Protein AF-A0A2U2SAC1-F1 (afdb_monomer)

Mean predicted aligned error: 12.82 Å

Secondary structure (DSSP, 8-state):
--HHHHHHHHHHHHHHHTT-------PPPPPPP-EEEEEE-TTS-EEEEEE-PPEEES-TT-TTS-EEE-

S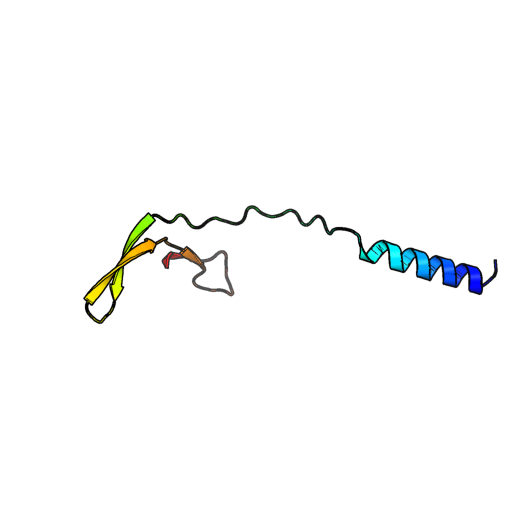equence (70 aa):
MNNKRLALLILFFLLLSACAPQSSPVAPRPSLALEKCALVSPRGTQTDARCGVLTVPEDRANPGGRQIAL

Solvent-accessible surface area (backbone atoms only — not comparable to full-atom values): 4627 Å² total; per-residue (Å²): 130,60,67,69,60,53,52,52,51,53,54,52,57,58,62,61,62,76,72,62,80,81,82,66,82,77,69,82,74,85,76,79,68,66,43,85,43,72,47,68,45,100,87,69,54,72,42,87,42,72,44,60,72,46,78,42,48,72,43,81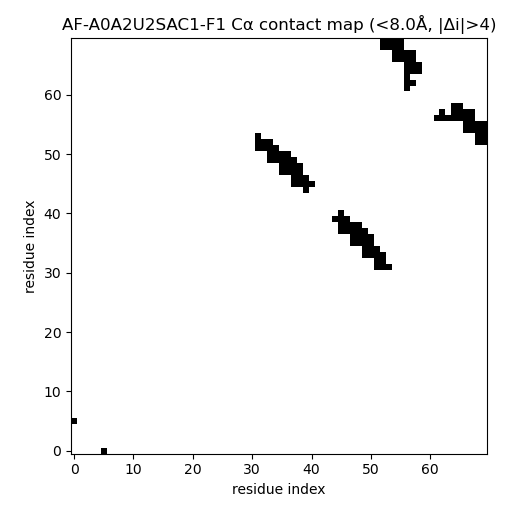,93,42,68,87,55,62,70,42,81,84

Foldseek 3Di:
DDPVVVVVVVVVVVVVVVPDPPPDPPDPDDDFDWDWDWDADPVGDIDIDTDGWDWFDPDPVCRVDDIDID

Structure (mmCIF, N/CA/C/O backbone):
data_AF-A0A2U2SAC1-F1
#
_entry.id   AF-A0A2U2SAC1-F1
#
loop_
_atom_site.group_PDB
_atom_site.id
_atom_site.type_symbol
_atom_site.label_atom_id
_atom_site.label_alt_id
_atom_site.label_comp_id
_atom_site.label_asym_id
_atom_site.label_entity_id
_atom_site.label_seq_id
_atom_site.pdbx_PDB_ins_code
_atom_site.Cartn_x
_atom_site.Cartn_y
_atom_site.Cartn_z
_atom_site.occupancy
_atom_site.B_iso_or_equiv
_atom_site.auth_seq_id
_atom_site.auth_comp_id
_atom_site.auth_asym_id
_atom_site.auth_atom_id
_atom_site.pdbx_PDB_model_num
ATOM 1 N N . MET A 1 1 ? 58.335 22.914 -1.519 1.00 58.00 1 MET A N 1
ATOM 2 C CA . MET A 1 1 ? 57.039 22.836 -0.808 1.00 58.00 1 MET A CA 1
ATOM 3 C C . MET A 1 1 ? 57.118 21.670 0.169 1.00 58.00 1 MET A C 1
ATOM 5 O O . MET A 1 1 ? 57.292 20.546 -0.277 1.00 58.00 1 MET A O 1
ATOM 9 N N . ASN A 1 2 ? 57.138 21.923 1.481 1.00 72.88 2 ASN A N 1
ATOM 10 C CA . ASN A 1 2 ? 57.422 20.873 2.470 1.00 72.88 2 ASN A CA 1
ATOM 11 C C . ASN A 1 2 ? 56.322 19.803 2.447 1.00 72.88 2 ASN A C 1
ATOM 13 O O . ASN A 1 2 ? 55.148 20.128 2.610 1.00 72.88 2 ASN A O 1
ATOM 17 N N . ASN A 1 3 ? 56.715 18.539 2.305 1.00 81.69 3 ASN A N 1
ATOM 18 C CA . ASN A 1 3 ? 55.847 17.357 2.363 1.00 81.69 3 ASN A CA 1
ATOM 19 C C . ASN A 1 3 ? 54.853 17.377 3.546 1.00 81.69 3 ASN A C 1
ATOM 21 O O . ASN A 1 3 ? 53.690 17.026 3.375 1.00 81.69 3 ASN A O 1
ATOM 25 N N . LYS A 1 4 ? 55.265 17.889 4.713 1.00 81.81 4 LYS A N 1
ATOM 26 C CA . LYS A 1 4 ? 54.391 18.087 5.882 1.00 81.81 4 LYS A CA 1
ATOM 27 C C . LYS A 1 4 ? 53.262 19.096 5.639 1.00 81.81 4 LYS A C 1
ATOM 29 O O . LYS A 1 4 ? 52.145 18.866 6.087 1.00 81.81 4 LYS A O 1
ATOM 34 N N . ARG A 1 5 ? 53.523 20.196 4.919 1.00 87.19 5 ARG A N 1
ATOM 35 C CA . ARG A 1 5 ? 52.490 21.191 4.567 1.00 87.19 5 ARG A CA 1
ATOM 36 C C . ARG A 1 5 ? 51.509 20.629 3.540 1.00 87.19 5 ARG A C 1
ATOM 38 O O . ARG A 1 5 ? 50.319 20.896 3.642 1.00 87.19 5 ARG A O 1
ATOM 45 N N . LEU A 1 6 ? 52.001 19.822 2.598 1.00 88.81 6 LEU A N 1
ATOM 46 C CA . LEU A 1 6 ? 51.158 19.132 1.620 1.00 88.81 6 LEU A CA 1
ATOM 47 C C . LEU A 1 6 ? 50.216 18.130 2.307 1.00 88.81 6 LEU A C 1
ATOM 49 O O . LEU A 1 6 ? 49.018 18.148 2.051 1.00 88.81 6 LEU A O 1
ATOM 53 N N . ALA A 1 7 ? 50.738 17.314 3.228 1.00 89.31 7 ALA A N 1
ATOM 54 C CA . ALA A 1 7 ? 49.932 16.358 3.988 1.00 89.31 7 ALA A CA 1
ATOM 55 C C . ALA A 1 7 ? 48.852 17.049 4.841 1.00 89.31 7 ALA A C 1
ATOM 57 O O . ALA A 1 7 ? 47.714 16.589 4.880 1.00 89.31 7 ALA A O 1
ATOM 58 N N . LEU A 1 8 ? 49.187 18.181 5.473 1.00 91.44 8 LEU A N 1
ATOM 59 C CA . LEU A 1 8 ? 48.235 18.965 6.264 1.00 91.44 8 LEU A CA 1
ATOM 60 C C . LEU A 1 8 ? 47.084 19.515 5.403 1.00 91.44 8 LEU A C 1
ATOM 62 O O . LEU A 1 8 ? 45.930 19.467 5.817 1.00 91.44 8 LEU A O 1
ATOM 66 N N . LEU A 1 9 ? 47.389 20.005 4.197 1.00 92.75 9 LEU A N 1
ATOM 67 C CA . LEU A 1 9 ? 46.379 20.509 3.263 1.00 92.75 9 LEU A CA 1
ATOM 68 C C . LEU A 1 9 ? 45.449 19.396 2.771 1.00 92.75 9 LEU A C 1
ATOM 70 O O . LEU A 1 9 ? 44.239 19.596 2.724 1.00 92.75 9 LEU A O 1
ATOM 74 N N . ILE A 1 10 ? 45.993 18.217 2.456 1.00 89.38 10 ILE A N 1
ATOM 75 C CA . ILE A 1 10 ? 45.193 17.058 2.036 1.00 89.38 10 ILE A CA 1
ATOM 76 C C . ILE A 1 10 ? 44.255 16.615 3.166 1.00 89.38 10 ILE A C 1
ATOM 78 O O . ILE A 1 10 ? 43.069 16.402 2.926 1.00 89.38 10 ILE A O 1
ATOM 82 N N . LEU A 1 11 ? 44.760 16.535 4.403 1.00 89.69 11 LEU A N 1
ATOM 83 C CA . LEU A 1 11 ? 43.946 16.188 5.569 1.00 89.69 11 LEU A CA 1
ATOM 84 C C . LEU A 1 11 ? 42.821 17.207 5.799 1.00 89.69 11 LEU A C 1
ATOM 86 O O . LEU A 1 11 ? 41.687 16.818 6.066 1.00 89.69 11 LEU A O 1
ATOM 90 N N . PHE A 1 12 ? 43.119 18.500 5.654 1.00 87.06 12 PHE A N 1
ATOM 91 C CA . PHE A 1 12 ? 42.121 19.558 5.780 1.00 87.06 12 PHE A CA 1
ATOM 92 C C . PHE A 1 12 ? 41.017 19.418 4.723 1.00 87.06 12 PHE A C 1
ATOM 94 O O . PHE A 1 12 ? 39.843 19.382 5.072 1.00 87.06 12 PHE A O 1
ATOM 101 N N . PHE A 1 13 ? 41.369 19.240 3.446 1.00 84.25 13 PHE A N 1
ATOM 102 C CA . PHE A 1 13 ? 40.378 19.067 2.377 1.00 84.25 13 PHE A CA 1
ATOM 103 C C . PHE A 1 13 ? 39.508 17.809 2.542 1.00 84.25 13 PHE A C 1
ATOM 105 O O . PHE A 1 13 ? 38.318 17.859 2.236 1.00 84.25 13 PHE A O 1
ATOM 112 N N . LEU A 1 14 ? 40.062 16.708 3.064 1.00 84.69 14 LEU A N 1
ATOM 113 C CA . LEU A 1 14 ? 39.300 15.487 3.361 1.00 84.69 14 LEU A CA 1
ATOM 114 C C . LEU A 1 14 ? 38.272 15.686 4.483 1.00 84.69 14 LEU A C 1
ATOM 116 O O . LEU A 1 14 ? 37.191 15.107 4.433 1.00 84.69 14 LEU A O 1
ATOM 120 N N . LEU A 1 15 ? 38.579 16.518 5.481 1.00 81.81 15 LEU A N 1
ATOM 121 C CA . LEU A 1 15 ? 37.643 16.827 6.565 1.00 81.81 15 LEU A CA 1
ATOM 122 C C . LEU A 1 15 ? 36.473 17.705 6.088 1.00 81.81 15 LEU A C 1
ATOM 124 O O . LEU A 1 15 ? 35.372 17.588 6.620 1.00 81.81 15 LEU A O 1
ATOM 128 N N . LEU A 1 16 ? 36.678 18.552 5.072 1.00 77.06 16 LEU A N 1
ATOM 129 C CA . LEU A 1 16 ? 35.629 19.437 4.551 1.00 77.06 16 LEU A CA 1
ATOM 130 C C . LEU A 1 16 ? 34.585 18.712 3.682 1.00 77.06 16 LEU A C 1
ATOM 132 O O . LEU A 1 16 ? 33.447 19.171 3.609 1.00 77.06 16 LEU A O 1
ATOM 136 N N . SER A 1 17 ? 34.923 17.588 3.041 1.00 71.31 17 SER A N 1
ATOM 137 C CA . SER A 1 17 ? 33.978 16.858 2.178 1.00 71.31 17 SER A CA 1
ATOM 138 C C . SER A 1 17 ? 32.989 15.967 2.943 1.00 71.31 17 SER A C 1
ATOM 140 O O . SER A 1 17 ? 31.970 15.574 2.378 1.00 71.31 17 SER A O 1
ATOM 142 N N . ALA A 1 18 ? 33.237 15.685 4.227 1.00 70.44 18 ALA A N 1
ATOM 143 C CA . ALA A 1 18 ? 32.387 14.810 5.043 1.00 70.44 18 ALA A CA 1
ATOM 144 C C . ALA A 1 18 ? 31.029 15.431 5.427 1.00 70.44 18 ALA A C 1
ATOM 146 O O . ALA A 1 18 ? 30.095 14.702 5.750 1.00 70.44 18 ALA A O 1
ATOM 147 N N . CYS A 1 19 ? 30.903 16.761 5.377 1.00 65.12 19 CYS A N 1
ATOM 148 C CA . CYS A 1 19 ? 29.686 17.482 5.770 1.00 65.12 19 CYS A CA 1
ATOM 149 C C . CYS A 1 19 ? 28.884 18.035 4.587 1.00 65.12 19 CYS A C 1
ATOM 151 O O . CYS A 1 19 ? 27.997 18.861 4.795 1.00 65.12 19 CYS A O 1
ATOM 153 N N . ALA A 1 20 ? 29.164 17.612 3.352 1.00 72.81 20 ALA A N 1
ATOM 154 C CA . ALA A 1 20 ? 28.340 18.025 2.225 1.00 72.81 20 ALA A CA 1
ATOM 155 C C . ALA A 1 20 ? 26.955 17.353 2.340 1.00 72.81 20 ALA A C 1
ATOM 157 O O . ALA A 1 20 ? 26.880 16.122 2.265 1.00 72.81 20 ALA A O 1
ATOM 158 N N . PRO A 1 21 ? 25.853 18.111 2.525 1.00 67.88 21 PRO A N 1
ATOM 159 C CA . PRO A 1 21 ? 24.521 17.533 2.479 1.00 67.88 21 PRO A CA 1
ATOM 160 C C . PRO A 1 21 ? 24.327 16.944 1.085 1.00 67.88 21 PRO A C 1
ATOM 162 O O . PRO A 1 21 ? 24.319 17.664 0.088 1.00 67.88 21 PRO A O 1
ATOM 165 N N . GLN A 1 22 ? 24.211 15.621 1.009 1.00 70.19 22 GLN A N 1
ATOM 166 C CA . GLN A 1 22 ? 23.823 14.954 -0.222 1.00 70.19 22 GLN A CA 1
ATOM 167 C C . GLN A 1 22 ? 22.393 15.394 -0.529 1.00 70.19 22 GLN A C 1
ATOM 169 O O . GLN A 1 22 ? 21.434 14.903 0.067 1.00 70.19 22 GLN A O 1
ATOM 174 N N . SER A 1 23 ? 22.254 16.353 -1.442 1.00 62.22 23 SER A N 1
ATOM 175 C CA . SER A 1 23 ? 20.991 16.755 -2.050 1.00 62.22 23 SER A CA 1
ATOM 176 C C . SER A 1 23 ? 20.496 15.623 -2.945 1.00 62.22 23 SER A C 1
ATOM 178 O O . SER A 1 23 ? 20.501 15.705 -4.169 1.00 62.22 23 SER A O 1
ATOM 180 N N . SER A 1 24 ? 20.091 14.519 -2.319 1.00 66.94 24 SER A N 1
ATOM 181 C CA . SER A 1 24 ? 19.331 13.495 -3.008 1.00 66.94 24 SER A CA 1
ATOM 182 C C . SER A 1 24 ? 17.954 14.091 -3.292 1.00 66.94 24 SER A C 1
ATOM 184 O O . SER A 1 24 ? 17.291 14.532 -2.344 1.00 66.94 24 SER A O 1
ATOM 186 N N . PRO A 1 25 ? 17.518 14.176 -4.561 1.00 65.81 25 PRO A N 1
ATOM 187 C CA . PRO A 1 25 ? 16.158 14.582 -4.860 1.00 65.81 25 PRO A CA 1
ATOM 188 C C . PRO A 1 25 ? 15.226 13.627 -4.115 1.00 65.81 25 PRO A C 1
ATOM 190 O O . PRO A 1 25 ? 15.211 12.422 -4.367 1.00 65.81 25 PRO A O 1
ATOM 193 N N . VAL A 1 26 ? 14.482 14.164 -3.148 1.00 66.31 26 VAL A N 1
ATOM 194 C CA . VAL A 1 26 ? 13.440 13.414 -2.455 1.00 66.31 26 VAL A CA 1
ATOM 195 C C . VAL A 1 26 ? 12.377 13.137 -3.505 1.00 66.31 26 VAL A C 1
ATOM 197 O O . VAL A 1 26 ? 11.551 13.997 -3.804 1.00 66.31 26 VAL A O 1
ATOM 200 N N . ALA A 1 27 ? 12.432 11.951 -4.113 1.00 68.81 27 ALA A N 1
ATOM 201 C CA . ALA A 1 27 ? 11.330 11.464 -4.919 1.00 68.81 27 ALA A CA 1
ATOM 202 C C . ALA A 1 27 ? 10.056 11.578 -4.061 1.00 68.81 27 ALA A C 1
ATOM 204 O O . ALA A 1 27 ? 10.103 11.200 -2.879 1.00 68.81 27 ALA A O 1
ATOM 205 N N . PRO A 1 28 ? 8.950 12.130 -4.597 1.00 65.62 28 PRO A N 1
ATOM 206 C CA . PRO A 1 28 ? 7.694 12.204 -3.871 1.00 65.62 28 PRO A CA 1
ATOM 207 C C . PRO A 1 28 ? 7.376 10.816 -3.333 1.00 65.62 28 PRO A C 1
ATOM 209 O O . PRO A 1 28 ? 7.246 9.862 -4.099 1.00 65.62 28 PRO A O 1
ATOM 212 N N . ARG A 1 29 ? 7.330 10.679 -2.006 1.00 67.94 29 ARG A N 1
ATOM 213 C CA . ARG A 1 29 ? 6.957 9.403 -1.405 1.00 67.94 29 ARG A CA 1
ATOM 214 C C . ARG A 1 29 ? 5.497 9.169 -1.779 1.00 67.94 29 ARG A C 1
ATOM 216 O O . ARG A 1 29 ? 4.680 10.028 -1.438 1.00 67.94 29 ARG A O 1
ATOM 223 N N 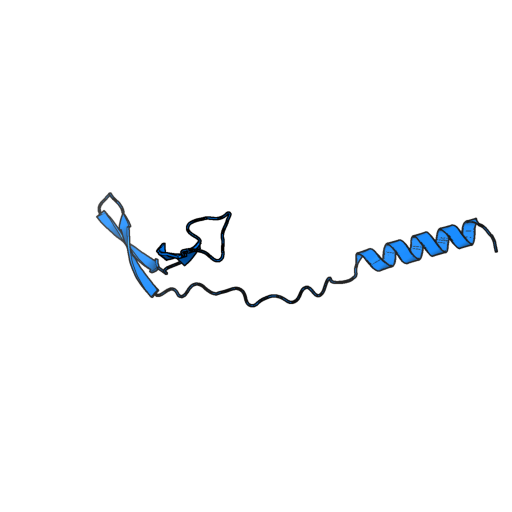. PRO A 1 30 ? 5.155 8.071 -2.469 1.00 67.19 30 PRO A N 1
ATOM 224 C CA . PRO A 1 30 ? 3.760 7.757 -2.715 1.00 67.19 30 PRO A CA 1
ATOM 225 C C . PRO A 1 30 ? 3.061 7.643 -1.358 1.00 67.19 30 PRO A C 1
ATOM 227 O O . PRO A 1 30 ? 3.471 6.858 -0.500 1.00 67.19 30 PRO A O 1
ATOM 230 N N . SER A 1 31 ? 2.065 8.493 -1.124 1.00 79.38 31 SER A N 1
ATOM 231 C CA . SER A 1 31 ? 1.239 8.431 0.075 1.00 79.38 31 SER A CA 1
ATOM 232 C C . SER A 1 31 ? 0.133 7.401 -0.140 1.00 79.38 31 SER A C 1
ATOM 234 O O . SER A 1 31 ? -0.538 7.394 -1.170 1.00 79.38 31 SER A O 1
ATOM 236 N N . LEU A 1 32 ? -0.053 6.506 0.832 1.00 88.06 32 LEU A N 1
ATOM 237 C CA . LEU A 1 32 ? -1.152 5.545 0.814 1.00 88.06 32 LEU A CA 1
ATOM 238 C C . LEU A 1 32 ? -2.453 6.282 1.147 1.00 88.06 32 LEU A C 1
ATOM 240 O O . LEU A 1 32 ? -2.573 6.876 2.222 1.00 88.06 32 LEU A O 1
ATOM 244 N N . ALA A 1 33 ? -3.420 6.261 0.231 1.00 92.44 33 ALA A N 1
ATOM 245 C CA . ALA A 1 33 ? -4.739 6.817 0.491 1.00 92.44 33 ALA A CA 1
ATOM 246 C C . ALA A 1 33 ? -5.444 5.956 1.546 1.00 92.44 33 ALA A C 1
ATOM 248 O O . ALA A 1 33 ? -5.661 4.764 1.337 1.00 92.44 33 ALA A O 1
ATOM 249 N N . LEU A 1 34 ? -5.773 6.568 2.685 1.00 94.75 34 LEU A N 1
ATOM 250 C CA . LEU A 1 34 ? -6.477 5.901 3.773 1.00 94.75 34 LEU A CA 1
ATOM 251 C C . LEU A 1 34 ? -7.928 6.381 3.861 1.00 94.75 34 LEU A C 1
ATOM 253 O O . LEU A 1 34 ? -8.200 7.587 3.849 1.00 94.75 34 LEU A O 1
ATOM 257 N N . GLU A 1 35 ? -8.849 5.449 4.054 1.00 96.38 35 GLU A N 1
ATOM 258 C CA . GLU A 1 35 ? -10.276 5.670 4.271 1.00 96.38 35 GLU A CA 1
ATOM 259 C C . GLU A 1 35 ? -10.725 5.142 5.636 1.00 96.38 35 GLU A C 1
ATOM 261 O O . GLU A 1 35 ? -10.025 4.362 6.279 1.00 96.38 35 GLU A O 1
ATOM 266 N N . LYS A 1 36 ? -11.860 5.639 6.142 1.00 96.88 36 LYS A N 1
ATOM 267 C CA . LYS A 1 36 ? -12.411 5.149 7.415 1.00 96.88 36 LYS A CA 1
ATOM 268 C C . LYS A 1 36 ? -12.918 3.722 7.213 1.00 96.88 36 LYS A C 1
ATOM 270 O O . LYS A 1 36 ? -13.656 3.470 6.269 1.00 96.88 36 LYS A O 1
ATOM 275 N N . CYS A 1 37 ? -12.563 2.829 8.122 1.00 95.12 37 CYS A N 1
ATOM 276 C CA . CYS A 1 37 ? -12.993 1.436 8.111 1.00 95.12 37 CYS A CA 1
ATOM 277 C C . CYS A 1 37 ? -13.174 0.939 9.548 1.00 95.12 37 CYS A C 1
ATOM 279 O O . CYS A 1 37 ? -12.747 1.596 10.499 1.00 95.12 37 CYS A O 1
ATOM 281 N N . ALA A 1 38 ? -13.773 -0.238 9.703 1.00 95.31 3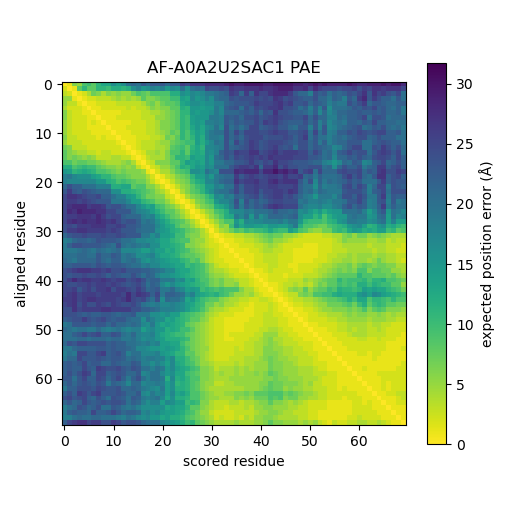8 ALA A N 1
ATOM 282 C CA . ALA A 1 38 ? -13.848 -0.921 10.981 1.00 95.31 38 ALA A CA 1
ATOM 283 C C . ALA A 1 38 ? -13.053 -2.226 10.929 1.00 95.31 38 ALA A C 1
ATOM 285 O O . ALA A 1 38 ? -13.281 -3.066 10.060 1.00 95.31 38 ALA A O 1
ATOM 286 N N . LEU A 1 39 ? -12.133 -2.395 11.875 1.00 94.00 39 LEU A N 1
ATOM 287 C CA . LEU A 1 39 ? -11.378 -3.627 12.049 1.00 94.00 39 LEU A CA 1
ATOM 288 C C . LEU A 1 39 ? -12.132 -4.532 13.024 1.00 94.00 39 LEU A C 1
ATOM 290 O O . LEU A 1 39 ? -12.433 -4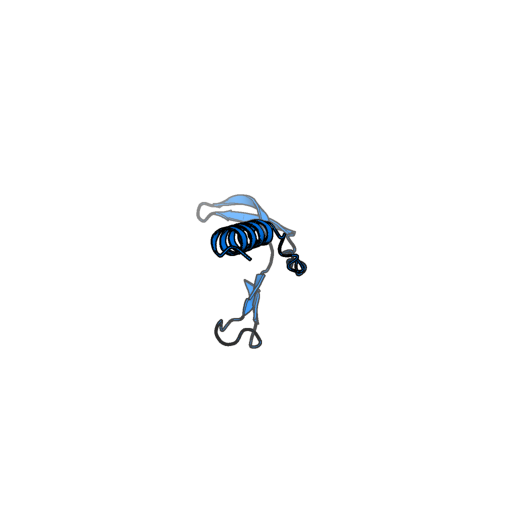.116 14.143 1.00 94.00 39 LEU A O 1
ATOM 294 N N . VAL A 1 40 ? -12.427 -5.763 12.613 1.00 94.25 40 VAL A N 1
ATOM 295 C CA . VAL A 1 40 ? -13.094 -6.759 13.460 1.00 94.25 40 VAL A CA 1
ATOM 296 C C . VAL A 1 40 ? -12.058 -7.781 13.907 1.00 94.25 40 VAL A C 1
ATOM 298 O O . VAL A 1 40 ? -11.418 -8.430 13.080 1.00 94.25 40 VAL A O 1
ATOM 301 N N . SER A 1 41 ? -11.865 -7.925 15.217 1.00 92.31 41 SER A N 1
ATOM 302 C CA . SER A 1 41 ? -10.991 -8.967 15.749 1.00 92.31 41 SER A CA 1
ATOM 303 C C . SER A 1 41 ? -11.653 -10.346 15.622 1.00 92.31 41 SER A C 1
ATOM 305 O O . SER A 1 41 ? -12.882 -10.442 15.633 1.00 92.31 41 SER A O 1
ATOM 307 N N . PRO A 1 42 ? -10.880 -11.447 15.618 1.00 92.69 42 PRO A N 1
ATOM 308 C CA . PRO A 1 42 ? -11.446 -12.798 15.642 1.00 92.69 42 PRO A CA 1
ATOM 309 C C . PRO A 1 42 ? -12.368 -13.074 16.841 1.00 92.69 42 PRO A C 1
ATOM 311 O O . PRO A 1 42 ? -13.165 -14.004 16.805 1.00 92.69 42 PRO A O 1
ATOM 314 N N . ARG A 1 43 ? -12.259 -12.278 17.915 1.00 92.75 43 ARG A N 1
ATOM 315 C CA . ARG A 1 43 ? -13.108 -12.376 19.113 1.00 92.75 43 ARG A CA 1
ATOM 316 C C . ARG A 1 43 ? -14.347 -11.472 19.044 1.00 92.75 43 ARG A C 1
ATOM 318 O O . ARG A 1 43 ? -15.069 -11.372 20.028 1.00 92.75 43 ARG A O 1
ATOM 325 N N . GLY A 1 44 ? -14.583 -10.810 17.909 1.00 90.69 44 GLY A N 1
ATOM 326 C CA . GLY A 1 44 ? -15.775 -10.002 17.642 1.00 90.69 44 GLY A CA 1
ATOM 327 C C . GLY A 1 44 ? -15.702 -8.551 18.119 1.00 90.69 44 GLY A C 1
ATOM 328 O O . GLY A 1 44 ? -16.679 -7.822 17.976 1.00 90.69 44 GLY A O 1
ATOM 329 N N . THR A 1 45 ? -14.572 -8.094 18.666 1.00 94.50 45 THR A N 1
ATOM 330 C CA . THR A 1 45 ? -14.412 -6.670 18.999 1.00 94.50 45 THR A CA 1
ATOM 331 C C . THR A 1 45 ? -14.171 -5.856 17.735 1.00 94.50 45 THR A C 1
ATOM 333 O O . THR A 1 45 ? -13.248 -6.145 16.973 1.00 94.50 45 THR A O 1
ATOM 336 N N . GLN A 1 46 ? -14.995 -4.832 17.530 1.00 94.06 46 GLN A N 1
ATOM 337 C CA . GLN A 1 46 ? -14.874 -3.895 16.420 1.00 94.06 46 GLN A CA 1
ATOM 338 C C . GLN A 1 46 ? -14.135 -2.631 16.872 1.00 94.06 46 GLN A C 1
ATOM 340 O O . GLN A 1 46 ? -14.337 -2.148 17.986 1.00 94.06 46 GLN A O 1
ATOM 345 N N . THR A 1 47 ? -13.249 -2.103 16.033 1.00 95.88 47 THR A N 1
ATOM 346 C CA . THR A 1 47 ? -12.474 -0.889 16.322 1.00 95.88 47 THR A CA 1
ATOM 347 C C . THR A 1 47 ? -12.406 0.001 15.090 1.00 95.88 47 THR A C 1
ATOM 349 O O . THR A 1 47 ? -12.137 -0.483 13.990 1.00 95.88 47 THR A O 1
ATOM 352 N N . ASP A 1 48 ? -12.637 1.299 15.280 1.00 96.81 48 ASP A N 1
ATOM 353 C CA . ASP A 1 48 ? -12.487 2.291 14.216 1.00 96.81 48 ASP A CA 1
ATOM 354 C C . ASP A 1 48 ? -11.027 2.371 13.761 1.00 96.81 48 ASP A C 1
ATOM 356 O O . ASP A 1 48 ? -10.102 2.480 14.568 1.00 96.81 48 ASP A O 1
ATOM 360 N N . ALA A 1 49 ? -10.821 2.323 12.449 1.00 95.75 49 ALA A N 1
ATOM 361 C CA . ALA A 1 49 ? -9.508 2.268 11.831 1.00 95.75 49 ALA A CA 1
ATOM 362 C C . ALA A 1 49 ? -9.445 3.107 10.545 1.00 95.75 49 ALA A C 1
ATOM 364 O O . ALA A 1 49 ? -10.421 3.710 10.081 1.00 95.75 49 ALA A O 1
ATOM 365 N N . ARG A 1 50 ? -8.240 3.168 9.977 1.00 95.94 50 ARG A N 1
ATOM 366 C CA . ARG A 1 50 ? -7.951 3.806 8.694 1.00 95.94 50 ARG A CA 1
ATOM 367 C C . ARG A 1 50 ? -7.278 2.773 7.795 1.00 95.94 50 ARG A C 1
ATOM 369 O O . ARG A 1 50 ? -6.153 2.375 8.076 1.00 95.94 50 ARG A O 1
ATOM 376 N N . CYS A 1 51 ? -7.979 2.332 6.759 1.00 93.62 51 CYS A N 1
ATOM 377 C CA . CYS A 1 51 ? -7.540 1.274 5.851 1.00 93.62 51 CYS A CA 1
ATOM 378 C C . CYS A 1 51 ? -7.167 1.874 4.499 1.00 93.62 51 CYS A C 1
ATOM 380 O O . CYS A 1 51 ? -7.686 2.922 4.130 1.00 93.62 51 CYS A O 1
ATOM 382 N N . GLY A 1 52 ? -6.285 1.223 3.755 1.00 93.56 52 GLY A N 1
ATOM 383 C CA . GLY A 1 52 ? -5.955 1.600 2.385 1.00 93.56 52 GLY A CA 1
ATOM 384 C C . GLY A 1 52 ? -5.452 0.387 1.623 1.00 93.56 52 GLY A C 1
ATOM 385 O O . GLY A 1 52 ? -5.094 -0.611 2.242 1.00 93.56 52 GLY A O 1
ATOM 386 N N . VAL A 1 53 ? -5.429 0.496 0.297 1.00 94.69 53 VAL A N 1
ATOM 387 C CA . VAL A 1 53 ? -4.995 -0.585 -0.593 1.00 94.69 53 VAL A CA 1
ATOM 388 C C . VAL A 1 53 ? -3.584 -0.310 -1.078 1.00 94.69 53 VAL A C 1
ATOM 390 O O . VAL A 1 53 ? -3.327 0.730 -1.692 1.00 94.69 53 VAL A O 1
ATOM 393 N N . LEU A 1 54 ? -2.672 -1.246 -0.830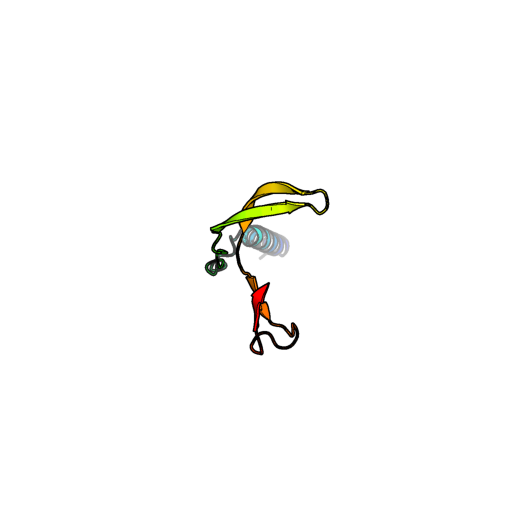 1.00 93.31 54 LEU A N 1
ATOM 394 C CA . LEU A 1 54 ? -1.299 -1.141 -1.306 1.00 93.31 54 LEU A CA 1
ATOM 395 C C . LEU A 1 54 ? -1.126 -1.984 -2.567 1.00 93.31 54 LEU A C 1
ATOM 397 O O . LEU A 1 54 ? -1.283 -3.200 -2.543 1.00 93.31 54 LEU A O 1
ATOM 401 N N . THR A 1 55 ? -0.766 -1.337 -3.674 1.00 93.19 55 THR A N 1
ATOM 402 C CA . THR A 1 55 ? -0.394 -2.047 -4.903 1.00 93.19 55 THR A CA 1
ATOM 403 C C . THR A 1 55 ? 1.090 -2.392 -4.868 1.00 93.19 55 THR A C 1
ATOM 405 O O . THR A 1 55 ? 1.927 -1.500 -4.717 1.00 93.19 55 THR A O 1
ATOM 408 N N . VAL A 1 56 ? 1.417 -3.676 -4.999 1.00 93.38 56 VAL A N 1
ATOM 409 C CA . VAL A 1 56 ? 2.796 -4.182 -4.995 1.00 93.38 56 VAL A CA 1
ATOM 410 C C . VAL A 1 56 ? 3.046 -5.0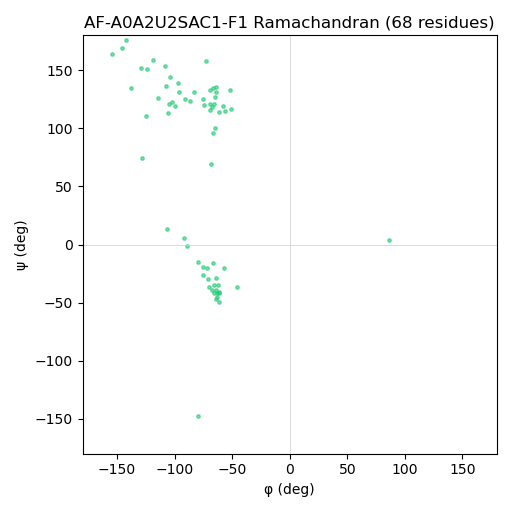93 -6.192 1.00 93.38 56 VAL A C 1
ATOM 412 O O . VAL A 1 56 ? 2.110 -5.746 -6.663 1.00 93.38 56 VAL A O 1
ATOM 415 N N . PRO A 1 57 ? 4.297 -5.188 -6.677 1.00 96.25 57 PRO A N 1
ATOM 416 C CA . PRO A 1 57 ? 4.621 -6.152 -7.710 1.00 96.25 57 PRO A CA 1
ATOM 417 C C . PRO A 1 57 ? 4.477 -7.552 -7.133 1.00 96.25 57 PRO A C 1
ATOM 419 O O . PRO A 1 57 ? 4.950 -7.836 -6.031 1.00 96.25 57 PRO A O 1
ATOM 422 N N . GLU A 1 58 ? 3.833 -8.430 -7.888 1.00 97.19 58 GLU A N 1
ATOM 423 C CA . GLU A 1 58 ? 3.690 -9.822 -7.477 1.00 97.19 58 GLU A CA 1
ATOM 424 C C . GLU A 1 58 ? 5.029 -10.555 -7.482 1.00 97.19 58 GLU A C 1
ATOM 426 O O . GLU A 1 58 ? 5.321 -11.337 -6.580 1.00 97.19 58 GLU A O 1
ATOM 431 N N . ASP A 1 59 ? 5.854 -10.267 -8.488 1.00 97.38 59 ASP A N 1
ATOM 432 C CA . ASP A 1 59 ? 7.214 -10.766 -8.578 1.00 97.38 59 ASP A CA 1
ATOM 433 C C . ASP A 1 59 ? 8.202 -9.643 -8.264 1.00 97.38 59 ASP A C 1
ATOM 435 O O . ASP A 1 59 ? 8.371 -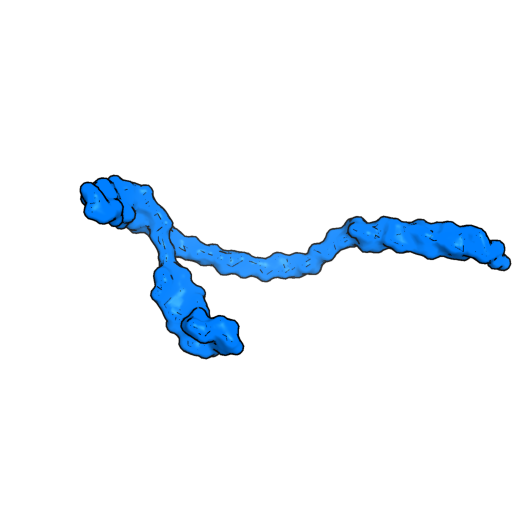8.682 -9.019 1.00 97.38 59 ASP A O 1
ATOM 439 N N . ARG A 1 60 ? 8.912 -9.793 -7.146 1.00 93.69 60 ARG A N 1
ATOM 440 C CA . ARG A 1 60 ? 9.939 -8.844 -6.715 1.00 93.69 60 ARG A CA 1
ATOM 441 C C . ARG A 1 60 ? 11.125 -8.772 -7.683 1.00 93.69 60 ARG A C 1
ATOM 443 O O . ARG A 1 60 ? 11.767 -7.725 -7.748 1.00 93.69 60 ARG A O 1
ATOM 450 N N . ALA A 1 61 ? 11.432 -9.851 -8.406 1.00 96.75 61 ALA A N 1
ATOM 451 C CA . ALA A 1 61 ? 12.494 -9.867 -9.411 1.00 96.75 61 ALA A CA 1
ATOM 452 C C . ALA A 1 61 ? 12.087 -9.135 -10.702 1.00 96.75 61 ALA A C 1
ATOM 454 O O . ALA A 1 61 ? 12.958 -8.704 -11.458 1.00 96.75 61 ALA A O 1
ATOM 455 N N . ASN A 1 62 ? 10.783 -8.935 -10.923 1.00 96.69 62 ASN A N 1
ATOM 456 C CA . ASN A 1 62 ? 10.231 -8.223 -12.069 1.00 96.69 62 ASN A CA 1
ATOM 457 C C . ASN A 1 62 ? 9.234 -7.123 -11.636 1.00 96.69 62 ASN A C 1
ATOM 459 O O . ASN A 1 62 ? 8.022 -7.257 -11.829 1.00 96.69 62 ASN A O 1
ATOM 463 N N . PRO A 1 63 ? 9.722 -5.992 -11.088 1.00 92.44 63 PRO A N 1
ATOM 464 C CA . PRO A 1 63 ? 8.868 -4.947 -10.515 1.00 92.44 63 PRO A CA 1
ATOM 465 C C . PRO A 1 63 ? 7.985 -4.205 -11.535 1.00 92.44 63 PRO A C 1
ATOM 467 O O . PRO A 1 63 ? 7.041 -3.524 -11.138 1.00 92.44 63 PRO A O 1
ATOM 470 N N . GLY A 1 64 ? 8.280 -4.317 -12.835 1.00 95.25 64 GLY A N 1
ATOM 471 C CA . GLY A 1 64 ? 7.447 -3.779 -13.919 1.00 95.25 64 GLY A CA 1
ATOM 472 C C . GLY A 1 64 ? 6.372 -4.748 -14.426 1.00 95.25 64 GLY A C 1
ATOM 473 O O . GLY A 1 64 ? 5.640 -4.400 -15.348 1.00 95.25 64 GLY A O 1
ATOM 474 N N . GLY A 1 65 ? 6.308 -5.962 -13.870 1.00 95.19 65 GLY A N 1
ATOM 475 C CA . GLY A 1 65 ? 5.355 -7.002 -14.245 1.00 95.19 65 GLY A CA 1
ATOM 476 C C . GLY A 1 65 ? 3.964 -6.814 -13.631 1.00 95.19 65 GLY A C 1
ATOM 477 O O . GLY A 1 65 ? 3.486 -5.697 -13.429 1.00 95.19 65 GLY A O 1
ATOM 478 N N . ARG A 1 66 ? 3.284 -7.933 -13.345 1.00 97.12 66 ARG A N 1
ATOM 479 C CA . ARG A 1 66 ? 1.938 -7.914 -12.758 1.00 97.12 66 ARG A CA 1
ATOM 480 C C . ARG A 1 66 ? 1.967 -7.295 -11.358 1.00 97.12 66 ARG A C 1
ATOM 482 O O . ARG A 1 66 ? 2.819 -7.623 -10.535 1.00 97.12 66 ARG A O 1
ATOM 489 N N . GLN A 1 67 ? 1.001 -6.421 -11.107 1.00 97.06 67 GLN A N 1
ATOM 490 C CA . GLN A 1 67 ? 0.780 -5.771 -9.822 1.00 97.06 67 GLN A CA 1
ATOM 491 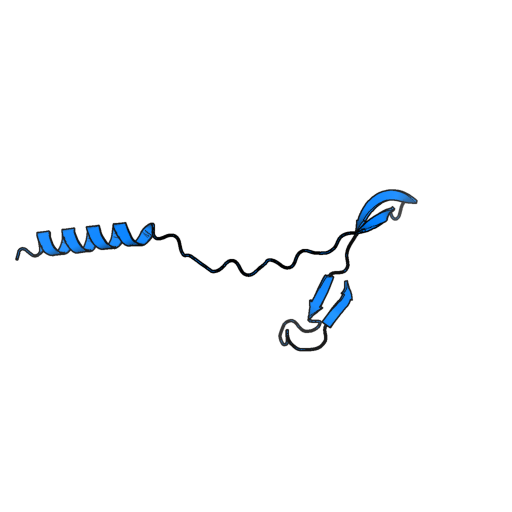C C . GLN A 1 67 ? -0.418 -6.422 -9.118 1.00 97.06 67 GLN A C 1
ATOM 493 O O . GLN A 1 67 ? -1.393 -6.787 -9.780 1.00 97.06 67 GLN A O 1
ATOM 498 N N . ILE A 1 68 ? -0.359 -6.540 -7.793 1.00 96.19 68 ILE A N 1
ATOM 499 C CA . ILE A 1 68 ? -1.440 -7.060 -6.944 1.00 96.19 68 ILE A CA 1
ATOM 500 C C . ILE A 1 68 ? -1.814 -6.049 -5.862 1.00 96.19 68 ILE A C 1
ATOM 502 O O . ILE A 1 68 ? -0.980 -5.259 -5.423 1.00 96.19 68 ILE A O 1
ATOM 506 N N . ALA A 1 69 ? -3.075 -6.085 -5.441 1.00 95.12 69 ALA A N 1
ATOM 507 C CA . ALA A 1 69 ? -3.610 -5.260 -4.365 1.00 95.12 69 ALA A CA 1
ATOM 508 C C . ALA A 1 69 ? -3.599 -6.036 -3.039 1.00 95.12 69 ALA A C 1
ATOM 510 O O . ALA A 1 69 ? -4.061 -7.179 -2.998 1.00 95.12 69 ALA A O 1
ATOM 511 N N . LEU A 1 70 ? -3.084 -5.400 -1.985 1.00 90.62 70 LEU A N 1
ATOM 512 C CA . LEU A 1 70 ? -3.107 -5.859 -0.593 1.00 90.62 70 LEU A CA 1
ATOM 513 C C . LEU A 1 70 ? -4.008 -4.968 0.260 1.00 90.62 70 LEU A C 1
ATOM 515 O O . LEU A 1 70 ? -4.001 -3.736 0.011 1.00 90.62 70 LEU A O 1
#

Radius of gyration: 26.37 Å; Cα contacts (8 Å, |Δi|>4): 60; chains: 1; bounding box: 73×36×33 Å

Nearest PDB structures (foldseek):
  3wpa-assembly1_A  TM=3.695E-01  e=4.497E+00  Acinetobacter sp. Tol 5
  8a3t-assembly1_T  TM=3.829E-01  e=8.800E+00  Saccharomyces cerevisiae
  8yt8-assembly1_B  TM=3.880E-01  e=8.279E+00  Mus musculus
  9c3c-assembly1_b  TM=3.085E-01  e=7.328E+00  Oryctolagus cuniculus
  8tpu-assembly1_Ai  TM=3.026E-01  e=8.279E+00  Plasmodium falciparum 3D7

pLDDT: mean 86.47, std 11.35, range [58.0, 97.38]